Protein AF-A0A2G6PFA2-F1 (afdb_monomer_lite)

Foldseek 3Di:
DDDDDDDDDDDDDDDPDDVVVVPVVVVVVVVVVVVVPPPPPPLQQPPFAEWEFDAPPVVVVVVVPQFDFPVRGDCPVPPLVPDDFQGKYFYAYPVRHTQAIWTADSVDRRGIGGDDRDSSDHDDPPDD

Organism: NCBI:txid1400860

pLDDT: mean 72.5, std 20.0, range [35.44, 93.56]

Secondary structure (DSSP, 8-state):
----------------SSTTTTTSSHHHHHHHHSTT-----------PEEEEBPTTTHHHHHTT--EE-GGGB-TTTS-GGGPPTT-EEEEE-TTS-EEEEEEE-TTSSS-EEEEES-TTS-------

Structure (mmCIF, N/CA/C/O backbone):
data_AF-A0A2G6PFA2-F1
#
_entry.id   AF-A0A2G6PFA2-F1
#
loop_
_atom_site.group_PDB
_atom_site.id
_atom_site.type_symbol
_atom_site.label_atom_id
_atom_site.label_alt_id
_atom_site.label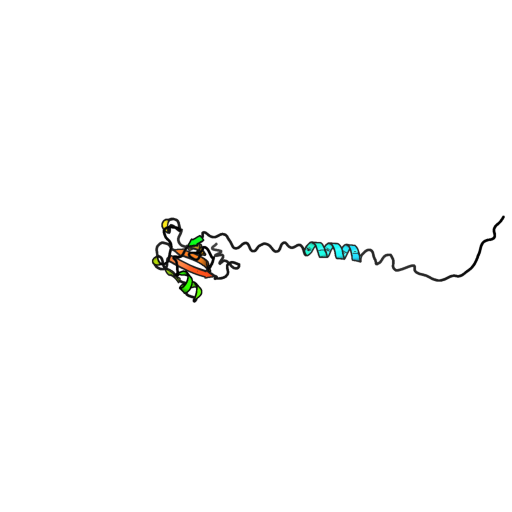_comp_id
_atom_site.label_asym_id
_atom_site.label_entity_id
_atom_site.label_seq_id
_atom_site.pdbx_PDB_ins_code
_atom_site.Cartn_x
_atom_site.Cartn_y
_atom_site.Cartn_z
_atom_site.occupancy
_atom_site.B_iso_or_equiv
_atom_site.auth_seq_id
_atom_site.auth_comp_id
_atom_site.auth_asym_id
_atom_site.auth_atom_id
_atom_site.pdbx_PDB_model_num
ATOM 1 N N . MET A 1 1 ? 3.799 85.162 -54.389 1.00 37.38 1 MET A N 1
ATOM 2 C CA . MET A 1 1 ? 4.295 84.956 -55.768 1.00 37.38 1 MET A CA 1
ATOM 3 C C . MET A 1 1 ? 5.803 85.045 -55.725 1.00 37.38 1 MET A C 1
ATOM 5 O O . MET A 1 1 ? 6.281 86.027 -55.194 1.00 37.38 1 MET A O 1
ATOM 9 N N . SER A 1 2 ? 6.626 84.127 -56.199 1.00 38.44 2 SER A N 1
ATOM 10 C CA . SER A 1 2 ? 6.487 82.749 -56.657 1.00 38.44 2 SER A CA 1
ATOM 11 C C . SER A 1 2 ? 7.923 82.213 -56.651 1.00 38.44 2 SER A C 1
ATOM 13 O O . SER A 1 2 ? 8.818 82.936 -57.064 1.00 38.44 2 SER A O 1
ATOM 15 N N . GLN A 1 3 ? 8.085 80.994 -56.135 1.00 43.97 3 GLN A N 1
ATOM 16 C CA . GLN A 1 3 ? 9.105 79.980 -56.442 1.00 43.97 3 GLN A CA 1
ATOM 17 C C . GLN A 1 3 ? 10.538 80.416 -56.810 1.00 43.97 3 GLN A C 1
ATOM 19 O O . GLN A 1 3 ? 10.740 81.000 -57.863 1.00 43.97 3 GLN A O 1
ATOM 24 N N . THR A 1 4 ? 11.519 79.868 -56.080 1.00 35.44 4 THR A N 1
ATOM 25 C CA . THR A 1 4 ? 12.570 79.026 -56.694 1.00 35.44 4 THR A CA 1
ATOM 26 C C . THR A 1 4 ? 13.261 78.151 -55.641 1.00 35.44 4 THR A C 1
ATOM 28 O O . THR A 1 4 ? 13.949 78.646 -54.762 1.00 35.44 4 THR A O 1
ATOM 31 N N . ILE A 1 5 ? 12.950 76.857 -55.729 1.00 45.78 5 ILE A N 1
ATOM 32 C CA . ILE A 1 5 ? 13.756 75.643 -55.503 1.00 45.78 5 ILE A CA 1
ATOM 33 C C . ILE A 1 5 ? 15.131 75.854 -54.822 1.00 45.78 5 ILE A C 1
ATOM 35 O O . ILE A 1 5 ? 16.084 76.273 -55.471 1.00 45.78 5 ILE A O 1
ATOM 39 N N . ASN A 1 6 ? 15.204 75.460 -53.544 1.00 43.28 6 ASN A N 1
ATOM 40 C CA . ASN A 1 6 ? 16.421 75.139 -52.781 1.00 43.28 6 ASN A CA 1
ATOM 41 C C . ASN A 1 6 ? 16.897 73.727 -53.185 1.00 43.28 6 ASN A C 1
ATOM 43 O O . ASN A 1 6 ? 16.080 72.809 -53.257 1.00 43.28 6 ASN A O 1
ATOM 47 N N . ASP A 1 7 ? 18.133 73.579 -53.663 1.00 42.12 7 ASP A N 1
ATOM 48 C CA . ASP A 1 7 ? 19.365 73.254 -52.909 1.00 42.12 7 ASP A CA 1
ATOM 49 C C . ASP A 1 7 ? 19.688 71.752 -53.036 1.00 42.12 7 ASP A C 1
ATOM 51 O O . ASP A 1 7 ? 18.839 70.903 -52.790 1.00 42.12 7 ASP A O 1
ATOM 55 N N . ASN A 1 8 ? 20.834 71.425 -53.648 1.00 46.31 8 ASN A N 1
ATOM 56 C CA . ASN A 1 8 ? 22.075 70.986 -52.977 1.00 46.31 8 ASN A CA 1
ATOM 57 C C . ASN A 1 8 ? 21.895 69.631 -52.270 1.00 46.31 8 ASN A C 1
ATOM 59 O O . ASN A 1 8 ? 20.961 69.438 -51.511 1.00 46.31 8 ASN A O 1
ATOM 63 N N . HIS A 1 9 ? 22.764 68.639 -52.332 1.00 47.16 9 HIS A N 1
ATOM 64 C CA . HIS A 1 9 ? 24.047 68.382 -52.960 1.00 47.16 9 HIS A CA 1
ATOM 65 C C . HIS A 1 9 ? 24.322 66.905 -52.576 1.00 47.16 9 HIS A C 1
ATOM 67 O O . HIS A 1 9 ? 23.824 66.430 -51.557 1.00 47.16 9 HIS A O 1
ATOM 73 N N . ASP A 1 10 ? 25.142 66.226 -53.371 1.00 43.91 10 ASP A N 1
ATOM 74 C CA . ASP A 1 10 ? 26.018 65.117 -52.964 1.00 43.91 10 ASP A CA 1
ATOM 75 C C . ASP A 1 10 ? 25.372 63.777 -52.546 1.00 43.91 10 ASP A C 1
ATOM 77 O O . ASP A 1 10 ? 24.715 63.613 -51.526 1.00 43.91 10 ASP A O 1
ATOM 81 N N . CYS A 1 11 ? 25.468 62.766 -53.414 1.00 42.91 11 CYS A N 1
ATOM 82 C CA . CYS A 1 11 ? 26.552 61.771 -53.419 1.00 42.91 11 CYS A CA 1
ATOM 83 C C . CYS A 1 11 ? 26.721 61.052 -52.076 1.00 42.91 11 CYS A C 1
ATOM 85 O O . CYS A 1 11 ? 27.141 61.655 -51.099 1.00 42.91 11 CYS A O 1
ATOM 87 N N . LEU A 1 12 ? 26.524 59.730 -52.076 1.00 43.94 12 LEU A N 1
ATOM 88 C CA . LEU A 1 12 ? 27.563 58.752 -51.729 1.00 43.94 12 LEU A CA 1
ATOM 89 C C . LEU A 1 12 ? 26.989 57.323 -51.750 1.00 43.94 12 LEU A C 1
ATOM 91 O O . LEU A 1 12 ? 26.094 56.964 -50.997 1.00 43.94 12 LEU A O 1
ATOM 95 N N . CYS A 1 13 ? 27.604 56.510 -52.607 1.00 38.09 13 CYS A N 1
ATOM 96 C CA . CYS A 1 13 ? 28.168 55.215 -52.240 1.00 38.09 13 CYS A CA 1
ATOM 97 C C . CYS A 1 13 ? 27.235 54.148 -51.623 1.00 38.09 13 CYS A C 1
ATOM 99 O O . CYS A 1 13 ? 26.999 54.091 -50.421 1.00 38.09 13 CYS A O 1
ATOM 101 N N . GLY A 1 14 ? 26.830 53.205 -52.480 1.00 46.62 14 GLY A N 1
ATOM 102 C CA . GLY A 1 14 ? 27.014 51.772 -52.239 1.00 46.62 14 GLY A CA 1
ATOM 103 C C . GLY A 1 14 ? 26.512 51.192 -50.920 1.00 46.62 14 GLY A C 1
ATOM 104 O O . GLY A 1 14 ? 27.289 51.028 -49.989 1.00 46.62 14 GLY A O 1
ATOM 105 N N . LYS A 1 15 ? 25.268 50.703 -50.915 1.00 43.69 15 LYS A N 1
ATOM 106 C CA . LYS A 1 15 ? 24.865 49.527 -50.120 1.00 43.69 15 LYS A CA 1
ATOM 107 C C . LYS A 1 15 ? 23.880 48.660 -50.907 1.00 43.69 15 LYS A C 1
ATOM 109 O O . LYS A 1 15 ? 22.754 48.419 -50.490 1.00 43.69 15 LYS A O 1
ATOM 114 N N . ALA A 1 16 ? 24.317 48.175 -52.066 1.00 45.81 16 ALA A N 1
ATOM 115 C CA . ALA A 1 16 ? 23.880 46.854 -52.502 1.00 45.81 16 ALA A CA 1
ATOM 116 C C . ALA A 1 16 ? 24.644 45.839 -51.637 1.00 45.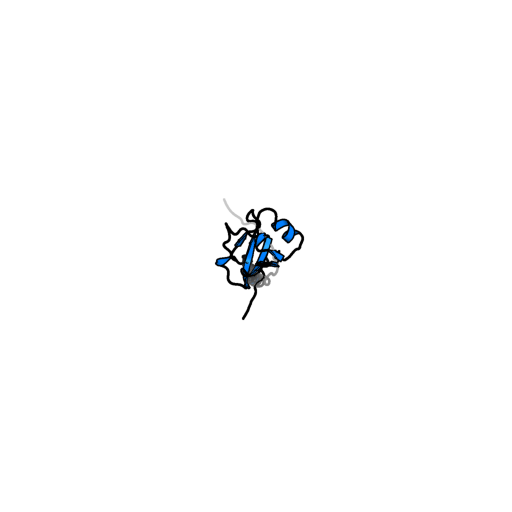81 16 ALA A C 1
ATOM 118 O O . ALA A 1 16 ? 25.841 46.020 -51.437 1.00 45.81 16 ALA A O 1
ATOM 119 N N . SER A 1 17 ? 23.971 44.792 -51.154 1.00 50.31 17 SER A N 1
ATOM 120 C CA . SER A 1 17 ? 24.497 43.757 -50.240 1.00 50.31 17 SER A CA 1
ATOM 121 C C . SER A 1 17 ? 24.322 44.052 -48.748 1.00 50.31 17 SER A C 1
ATOM 123 O O . SER A 1 17 ? 25.278 44.412 -48.082 1.00 50.31 17 SER A O 1
ATOM 125 N N . VAL A 1 18 ? 23.099 43.872 -48.231 1.00 49.97 18 VAL A N 1
ATOM 126 C CA . VAL A 1 18 ? 22.863 43.107 -46.976 1.00 49.97 18 VAL A CA 1
ATOM 127 C C . VAL A 1 18 ? 21.400 42.640 -46.858 1.00 49.97 18 VAL A C 1
ATOM 129 O O . VAL A 1 18 ? 21.097 41.729 -46.095 1.00 49.97 18 VAL A O 1
ATOM 132 N N . PHE A 1 19 ? 20.473 43.211 -47.637 1.00 39.50 19 PHE A N 1
ATOM 133 C CA . PHE A 1 19 ? 19.033 42.969 -47.450 1.00 39.50 19 PHE A CA 1
ATOM 134 C C . PHE A 1 19 ? 18.561 41.531 -47.746 1.00 39.50 19 PHE A C 1
ATOM 136 O O . PHE A 1 19 ? 17.476 41.149 -47.329 1.00 39.50 19 PHE A O 1
ATOM 143 N N . TRP A 1 20 ? 19.381 40.715 -48.420 1.00 38.81 20 TRP A N 1
ATOM 144 C CA . TRP A 1 20 ? 19.070 39.310 -48.719 1.00 38.81 20 TRP A CA 1
ATOM 145 C C . TRP A 1 20 ? 19.589 38.301 -47.682 1.00 38.81 20 TRP A C 1
ATOM 147 O O . TRP A 1 20 ? 19.236 37.129 -47.763 1.00 38.81 20 TRP A O 1
ATOM 157 N N . LEU A 1 21 ? 20.385 38.723 -46.689 1.00 45.66 21 LEU A N 1
ATOM 158 C CA . LEU A 1 21 ? 20.794 37.833 -45.590 1.00 45.66 21 LEU A CA 1
ATOM 159 C C . LEU A 1 21 ? 19.865 37.915 -44.369 1.00 45.66 21 LEU A C 1
ATOM 161 O O . LEU A 1 21 ? 19.867 37.007 -43.545 1.00 45.66 21 LEU A O 1
ATOM 165 N N . MET A 1 22 ? 19.043 38.963 -44.269 1.00 46.66 22 MET A N 1
ATOM 166 C CA . MET A 1 22 ? 18.191 39.242 -43.104 1.00 46.66 22 MET A CA 1
ATOM 167 C C . MET A 1 22 ? 16.726 38.827 -43.315 1.00 46.66 22 MET A C 1
ATOM 169 O O . MET A 1 22 ? 15.813 39.468 -42.822 1.00 46.66 22 MET A O 1
ATOM 173 N N . LEU A 1 23 ? 16.499 37.779 -44.108 1.00 47.50 23 LEU A N 1
ATOM 174 C CA . LEU A 1 23 ? 15.199 37.099 -44.231 1.00 47.50 23 LEU A CA 1
ATOM 175 C C . LEU A 1 23 ? 15.325 35.569 -44.111 1.00 47.50 23 LEU A C 1
ATOM 177 O O . LEU A 1 23 ? 14.317 34.873 -44.052 1.00 47.50 23 LEU A O 1
ATOM 181 N N . CYS A 1 24 ? 16.550 35.033 -44.022 1.00 46.62 24 CYS A N 1
ATOM 182 C CA . CYS A 1 24 ? 16.789 33.597 -43.830 1.00 46.62 24 CYS A CA 1
ATOM 183 C C . CYS A 1 24 ? 16.953 33.198 -42.354 1.00 46.62 24 CYS A C 1
ATOM 185 O O . CYS A 1 24 ? 16.822 32.024 -42.020 1.00 46.62 24 CYS A O 1
ATOM 187 N N . THR A 1 25 ? 17.226 34.149 -41.457 1.00 48.84 25 THR A N 1
ATOM 188 C CA . THR A 1 25 ? 17.394 33.867 -40.022 1.00 48.84 25 THR A CA 1
ATOM 189 C C . THR A 1 25 ? 16.082 33.924 -39.243 1.00 48.84 25 THR A C 1
ATOM 191 O O . THR A 1 25 ? 15.930 33.168 -38.290 1.00 48.84 25 THR A O 1
ATOM 194 N N . ASP A 1 26 ? 15.100 34.720 -39.675 1.00 50.41 26 ASP A N 1
ATOM 195 C CA . ASP A 1 26 ? 13.818 34.832 -38.959 1.00 50.41 26 ASP A CA 1
ATOM 196 C C . ASP A 1 26 ? 12.911 33.606 -39.156 1.00 50.41 26 ASP A C 1
ATOM 198 O O . ASP A 1 26 ? 12.170 33.231 -38.248 1.00 50.41 26 ASP A O 1
ATOM 202 N N . LEU A 1 27 ? 13.030 32.898 -40.289 1.00 50.78 27 LEU A N 1
ATOM 203 C CA . LEU A 1 27 ? 12.321 31.627 -40.500 1.00 50.78 27 LEU A CA 1
ATOM 204 C C . LEU A 1 27 ? 12.933 30.452 -39.717 1.00 50.78 27 LEU A C 1
ATOM 206 O O . LEU A 1 27 ? 12.241 29.475 -39.439 1.00 50.78 27 LEU A O 1
ATOM 210 N N . MET A 1 28 ? 14.213 30.540 -39.344 1.00 49.59 28 MET A N 1
ATOM 211 C CA . MET A 1 28 ? 14.886 29.514 -38.539 1.00 49.59 28 MET A CA 1
ATOM 212 C C . MET A 1 28 ? 14.657 29.711 -37.035 1.00 49.59 28 MET A C 1
ATOM 214 O O . MET A 1 28 ? 14.643 28.732 -36.292 1.00 49.59 28 MET A O 1
ATOM 218 N N . ILE A 1 29 ? 14.421 30.947 -36.583 1.00 55.94 29 ILE A N 1
ATOM 219 C CA . ILE A 1 29 ? 14.133 31.245 -35.172 1.00 55.94 29 ILE A CA 1
ATOM 220 C C . ILE A 1 29 ? 12.707 30.796 -34.805 1.00 55.94 29 ILE A C 1
ATOM 222 O O . ILE A 1 29 ? 12.526 30.092 -33.813 1.00 55.94 29 ILE A O 1
ATOM 226 N N . PHE A 1 30 ? 11.709 31.056 -35.659 1.00 46.69 30 PHE A N 1
ATOM 227 C CA . PHE A 1 30 ? 10.317 30.667 -35.375 1.00 46.69 30 PHE A CA 1
ATOM 228 C C . PHE A 1 30 ? 10.074 29.143 -35.389 1.00 46.69 30 PHE A C 1
ATOM 230 O O . PHE A 1 30 ? 9.145 28.649 -34.749 1.00 46.69 30 PHE A O 1
ATOM 237 N N . ALA A 1 31 ? 10.916 28.377 -36.094 1.00 53.69 31 ALA A N 1
ATOM 238 C CA . ALA A 1 31 ? 10.840 26.914 -36.128 1.00 53.69 31 ALA A CA 1
ATOM 239 C C . ALA A 1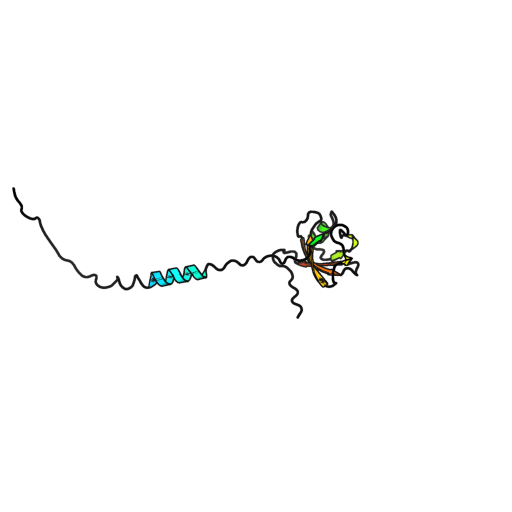 31 ? 11.483 26.248 -34.895 1.00 53.69 31 ALA A C 1
ATOM 241 O O . ALA A 1 31 ? 11.057 25.164 -34.490 1.00 53.69 31 ALA A O 1
ATOM 242 N N . LEU A 1 32 ? 12.472 26.895 -34.268 1.00 53.31 32 LEU A N 1
ATOM 243 C CA . LEU A 1 32 ? 13.118 26.395 -33.050 1.00 53.31 32 LEU A CA 1
ATOM 244 C C . LEU A 1 32 ? 12.290 26.681 -31.789 1.00 53.31 32 LEU A C 1
ATOM 246 O O . LEU A 1 32 ? 12.317 25.876 -30.863 1.00 53.31 32 LEU A O 1
ATOM 250 N N . GLU A 1 33 ? 11.479 27.741 -31.769 1.00 52.06 33 GLU A N 1
ATOM 251 C CA . GLU A 1 33 ? 10.588 28.051 -30.637 1.00 52.06 33 GLU A CA 1
ATOM 252 C C . GLU A 1 33 ? 9.351 27.137 -30.551 1.00 52.06 33 GLU A C 1
ATOM 254 O O . GLU A 1 33 ? 8.761 26.983 -29.483 1.00 52.06 33 GLU A O 1
ATOM 259 N N . SER A 1 34 ? 8.991 26.451 -31.642 1.00 53.50 34 SER A N 1
ATOM 260 C CA . SER A 1 34 ? 7.857 25.510 -31.673 1.00 53.50 34 SER A CA 1
ATOM 261 C C . SER A 1 34 ? 8.202 24.098 -31.171 1.00 53.50 34 SER A C 1
ATOM 263 O O . SER A 1 34 ? 7.319 23.359 -30.742 1.00 53.50 34 SER A O 1
ATOM 265 N N . LEU A 1 35 ? 9.486 23.722 -31.153 1.00 52.50 35 LEU A N 1
ATOM 266 C CA . LEU A 1 35 ? 9.953 22.438 -30.601 1.00 52.50 35 LEU A CA 1
ATOM 267 C C . LEU A 1 35 ? 10.193 22.480 -29.079 1.00 52.50 35 LEU A C 1
ATOM 269 O O . LEU A 1 35 ? 10.341 21.429 -28.457 1.00 52.50 35 LEU A O 1
ATOM 273 N N . TYR A 1 36 ? 10.167 23.669 -28.467 1.00 55.75 36 TYR A N 1
ATOM 274 C CA . TYR A 1 36 ? 10.223 23.864 -27.010 1.00 55.75 36 TYR A CA 1
ATOM 275 C C . TYR A 1 36 ? 8.849 23.951 -26.342 1.00 55.75 36 TYR A C 1
ATOM 277 O O . TYR A 1 36 ? 8.765 24.153 -25.133 1.00 55.75 36 TYR A O 1
ATOM 285 N N . LEU A 1 37 ? 7.769 23.711 -27.084 1.00 59.91 37 LEU A N 1
ATOM 286 C CA . LEU A 1 37 ? 6.481 23.368 -26.494 1.00 59.91 37 LEU A CA 1
ATOM 287 C C . LEU A 1 37 ? 6.338 21.844 -26.404 1.00 59.91 37 LEU A C 1
ATOM 289 O O . LEU A 1 37 ? 5.330 21.264 -26.799 1.00 59.91 37 LEU A O 1
ATOM 293 N N . MET A 1 38 ? 7.360 21.170 -25.865 1.00 56.97 38 MET A N 1
ATOM 294 C CA . MET A 1 38 ? 7.108 19.860 -25.282 1.00 56.97 38 MET A CA 1
ATOM 295 C C . MET A 1 38 ? 6.135 20.114 -24.131 1.00 56.97 38 MET A C 1
ATOM 297 O O . MET A 1 38 ? 6.496 20.853 -23.208 1.00 56.97 38 MET A O 1
ATOM 301 N N . PRO A 1 39 ? 4.914 19.551 -24.133 1.00 57.75 39 PRO A N 1
ATOM 302 C CA . PRO A 1 39 ? 4.186 19.491 -22.887 1.00 57.75 39 PRO A CA 1
ATOM 303 C C . PRO A 1 39 ? 5.134 18.738 -21.963 1.00 57.75 39 PRO A C 1
ATOM 305 O O . PRO A 1 39 ? 5.561 17.626 -22.285 1.00 57.75 39 PRO A O 1
ATOM 308 N N . THR A 1 40 ? 5.539 19.353 -20.853 1.00 57.91 40 THR A N 1
ATOM 309 C CA . THR A 1 40 ? 6.024 18.572 -19.725 1.00 57.91 40 THR A CA 1
ATOM 310 C C . THR A 1 40 ? 4.876 17.622 -19.448 1.00 57.91 40 THR A C 1
ATOM 312 O O . THR A 1 40 ? 3.864 18.038 -18.879 1.00 57.91 40 THR A O 1
ATOM 315 N N . LEU A 1 41 ? 4.958 16.404 -19.999 1.00 57.47 41 LEU A N 1
ATOM 316 C CA . LEU A 1 41 ? 3.957 15.379 -19.789 1.00 57.47 41 LEU A CA 1
ATOM 317 C C . LEU A 1 41 ? 3.770 15.384 -18.283 1.00 57.47 41 LEU A C 1
ATOM 319 O O . LEU A 1 41 ? 4.785 15.297 -17.576 1.00 57.47 41 LEU A O 1
ATOM 323 N N . PRO A 1 42 ? 2.545 15.586 -17.767 1.00 56.03 42 PRO A N 1
ATOM 324 C CA . PRO A 1 42 ? 2.361 15.414 -16.354 1.00 56.03 42 PRO A CA 1
ATOM 325 C C . PRO A 1 42 ? 2.829 13.987 -16.151 1.00 56.03 42 PRO A C 1
ATOM 327 O O . PRO A 1 42 ? 2.278 13.048 -16.731 1.00 56.03 42 PRO A O 1
ATOM 330 N N . PHE A 1 43 ? 3.912 13.822 -15.405 1.00 53.91 43 PHE A N 1
ATOM 331 C CA . PHE A 1 43 ? 4.193 12.549 -14.801 1.00 53.91 43 PHE A CA 1
ATOM 332 C C . PHE A 1 43 ? 3.053 12.386 -13.789 1.00 53.91 43 PHE A C 1
ATOM 334 O O . PHE A 1 43 ? 3.165 12.724 -12.612 1.00 53.91 43 PHE A O 1
ATOM 341 N N . ALA A 1 44 ? 1.869 12.065 -14.309 1.00 57.31 44 ALA A N 1
ATOM 342 C CA . ALA A 1 44 ? 0.671 11.845 -13.555 1.00 57.31 44 ALA A CA 1
ATOM 343 C C . ALA A 1 44 ? 1.013 10.594 -12.776 1.00 57.31 44 ALA A C 1
ATOM 345 O O . ALA A 1 44 ? 1.206 9.522 -13.357 1.00 57.31 44 ALA A O 1
ATOM 346 N N . ALA A 1 45 ? 1.224 10.776 -11.474 1.00 58.41 45 ALA A N 1
ATOM 347 C CA . ALA A 1 45 ? 1.436 9.666 -10.576 1.00 58.41 45 ALA A CA 1
ATOM 348 C C . ALA A 1 45 ? 0.324 8.646 -10.879 1.00 58.41 45 ALA A C 1
ATOM 350 O O . ALA A 1 45 ? -0.847 9.020 -10.846 1.00 58.41 45 ALA A O 1
ATOM 351 N N . PRO A 1 46 ? 0.658 7.406 -11.256 1.00 64.00 46 PRO A N 1
ATOM 352 C CA . PRO A 1 46 ? -0.314 6.409 -11.636 1.00 64.00 46 PRO A CA 1
ATOM 353 C C . PRO A 1 46 ? -1.299 6.264 -10.493 1.00 64.00 46 PRO A C 1
ATOM 355 O O . PRO A 1 46 ? -0.925 6.102 -9.325 1.00 64.00 46 PRO A O 1
ATOM 358 N N . GLU A 1 47 ? -2.571 6.364 -10.853 1.00 71.75 47 GLU A N 1
ATOM 359 C CA . GLU A 1 47 ? -3.682 6.290 -9.923 1.00 71.75 47 GLU A CA 1
ATOM 360 C C . GLU A 1 47 ? -3.883 4.830 -9.502 1.00 71.75 47 GLU A C 1
ATOM 362 O O . GLU A 1 47 ? -4.767 4.119 -9.979 1.00 71.75 47 GLU A O 1
ATOM 367 N N . PHE A 1 48 ? -3.003 4.325 -8.634 1.00 85.56 48 PHE A N 1
ATOM 368 C CA . PHE A 1 48 ? -3.197 3.008 -8.039 1.00 85.56 48 PHE A CA 1
ATOM 369 C C . PHE A 1 48 ? -4.285 3.047 -6.972 1.00 85.56 48 PHE A C 1
ATOM 371 O O . PHE A 1 48 ? -4.515 4.068 -6.319 1.00 85.56 48 PHE A O 1
ATOM 378 N N . VAL A 1 49 ? -4.890 1.880 -6.735 1.00 89.50 49 VAL A N 1
ATOM 379 C CA . VAL A 1 49 ? -5.909 1.706 -5.698 1.00 89.50 49 VAL A CA 1
ATOM 380 C C . VAL A 1 49 ? -5.334 2.152 -4.346 1.00 89.50 49 VAL A C 1
ATOM 382 O O . VAL A 1 49 ? -4.267 1.661 -3.950 1.00 89.50 49 VAL A O 1
ATOM 385 N N . PRO A 1 50 ? -5.993 3.094 -3.647 1.00 90.56 50 PRO A N 1
ATOM 386 C CA . PRO A 1 50 ? -5.504 3.604 -2.384 1.00 90.56 50 PRO A CA 1
ATOM 387 C C . PRO A 1 50 ? -5.719 2.579 -1.278 1.00 90.56 50 PRO A C 1
ATOM 389 O O . PRO A 1 50 ? -6.718 1.863 -1.226 1.00 90.56 50 PRO A O 1
ATOM 392 N N . LEU A 1 51 ? -4.762 2.546 -0.367 1.00 91.81 51 LEU A N 1
ATOM 393 C CA . LEU A 1 51 ? -4.702 1.610 0.728 1.00 91.81 51 LEU A CA 1
ATOM 394 C C . LEU A 1 51 ? -4.436 2.403 2.004 1.00 91.81 51 LEU A C 1
ATOM 396 O O . LEU A 1 51 ? -3.352 2.966 2.185 1.00 91.81 51 LEU A O 1
ATOM 400 N N . ARG A 1 52 ? -5.471 2.528 2.844 1.00 92.88 52 ARG A N 1
ATOM 401 C CA . ARG A 1 52 ? -5.423 3.374 4.040 1.00 92.88 52 ARG A CA 1
ATOM 402 C C . ARG A 1 52 ? -4.917 2.633 5.266 1.00 92.88 52 ARG A C 1
ATOM 404 O O . ARG A 1 52 ? -5.395 1.558 5.621 1.00 92.88 52 ARG A O 1
ATOM 411 N N . LEU A 1 53 ? -3.999 3.297 5.953 1.00 93.00 53 LEU A N 1
ATOM 412 C CA . LEU A 1 53 ? -3.511 2.900 7.265 1.00 93.00 53 LEU A CA 1
ATOM 413 C C . LEU A 1 53 ? -4.373 3.483 8.380 1.00 93.00 53 LEU A C 1
ATOM 415 O O . LEU A 1 53 ? -4.961 4.562 8.248 1.00 93.00 53 LEU A O 1
ATOM 419 N N . ARG A 1 54 ? -4.352 2.800 9.522 1.00 92.75 54 ARG A N 1
ATOM 420 C CA . ARG A 1 54 ? -4.896 3.297 10.784 1.00 92.75 54 ARG A CA 1
ATOM 421 C C . ARG A 1 54 ? -4.127 4.523 11.274 1.00 92.75 54 ARG A C 1
ATOM 423 O O . ARG A 1 54 ? -3.011 4.832 10.840 1.00 92.75 54 ARG A O 1
ATOM 430 N N . LYS A 1 55 ? -4.751 5.253 12.201 1.00 91.06 55 LYS A N 1
ATOM 431 C CA . LYS A 1 55 ? -4.150 6.433 12.832 1.00 91.06 55 LYS A CA 1
ATOM 432 C C . LYS A 1 55 ? -2.819 6.045 13.488 1.00 91.06 55 LYS A C 1
ATOM 434 O O . LYS A 1 55 ? -2.745 5.037 14.174 1.00 91.06 55 LYS A O 1
ATOM 439 N N . ASN A 1 56 ? -1.795 6.875 13.294 1.00 87.56 56 ASN A N 1
ATOM 440 C CA . ASN A 1 56 ? -0.430 6.741 13.831 1.00 87.56 56 ASN A CA 1
ATOM 441 C C . ASN A 1 56 ? 0.477 5.654 13.217 1.00 87.56 56 ASN A C 1
ATOM 443 O O . ASN A 1 56 ? 1.694 5.789 13.340 1.00 87.56 56 ASN A O 1
ATOM 447 N N . GLU A 1 57 ? -0.037 4.675 12.469 1.00 88.62 57 GLU A N 1
ATOM 448 C CA . GLU A 1 57 ? 0.808 3.599 11.903 1.00 88.62 57 GLU A CA 1
ATOM 449 C C . GLU A 1 57 ? 1.713 4.066 10.756 1.00 88.62 57 GLU A C 1
ATOM 451 O O . GLU A 1 57 ? 2.835 3.599 10.565 1.00 88.62 57 GLU A O 1
ATOM 456 N N . ALA A 1 58 ? 1.291 5.122 10.060 1.00 85.06 58 ALA A N 1
ATOM 457 C CA . ALA A 1 58 ? 2.096 5.798 9.046 1.00 85.06 58 ALA A CA 1
ATOM 458 C C . ALA A 1 58 ? 3.447 6.333 9.572 1.00 85.06 58 ALA A C 1
ATOM 460 O O . ALA A 1 58 ? 4.329 6.649 8.771 1.00 85.06 58 ALA A O 1
ATOM 461 N N . ARG A 1 59 ? 3.618 6.483 10.896 1.00 87.12 59 ARG A N 1
ATOM 462 C CA . ARG A 1 59 ? 4.869 6.963 11.504 1.00 87.12 59 ARG A CA 1
ATOM 463 C C . ARG A 1 59 ? 6.009 5.968 11.301 1.00 87.12 59 ARG A C 1
ATOM 465 O O . ARG A 1 59 ? 7.115 6.398 10.993 1.00 87.12 59 ARG A O 1
ATOM 472 N N . GLN A 1 60 ? 5.731 4.671 11.426 1.00 87.75 60 GLN A N 1
ATOM 473 C CA . GLN A 1 60 ? 6.737 3.621 11.260 1.00 87.75 60 GLN A CA 1
ATOM 474 C C . GLN A 1 60 ? 7.228 3.562 9.809 1.00 87.75 60 GLN A C 1
ATOM 476 O O . GLN A 1 60 ? 8.431 3.532 9.558 1.00 87.75 60 GLN A O 1
ATOM 481 N N . LEU A 1 61 ? 6.311 3.679 8.843 1.00 87.38 61 LEU A N 1
ATOM 482 C CA . LEU A 1 61 ? 6.678 3.744 7.426 1.00 87.38 61 LEU A CA 1
ATOM 483 C C . LEU A 1 61 ? 7.554 4.953 7.108 1.00 87.38 61 LEU A C 1
ATOM 485 O O . LEU A 1 61 ? 8.530 4.845 6.374 1.00 87.38 61 LEU A O 1
ATOM 489 N N . ARG A 1 62 ? 7.239 6.111 7.695 1.00 84.19 62 ARG A N 1
ATOM 490 C CA . ARG A 1 62 ? 8.050 7.327 7.540 1.00 84.19 62 ARG A CA 1
ATOM 491 C C . ARG A 1 62 ? 9.424 7.225 8.199 1.00 84.19 62 ARG A C 1
ATOM 493 O O . ARG A 1 62 ? 10.332 7.916 7.759 1.00 84.19 62 ARG A O 1
ATOM 500 N N . ALA A 1 63 ? 9.579 6.377 9.213 1.00 87.25 63 ALA A N 1
ATOM 501 C CA . ALA A 1 63 ? 10.871 6.082 9.829 1.00 87.25 63 ALA A CA 1
ATOM 502 C C . ALA A 1 63 ? 11.755 5.157 8.964 1.00 87.25 63 ALA A C 1
ATOM 504 O O . ALA A 1 63 ? 12.888 4.879 9.341 1.00 87.25 63 ALA A O 1
ATOM 505 N N . GLY A 1 64 ? 11.258 4.692 7.810 1.00 86.81 64 GLY A N 1
ATOM 506 C CA . GLY A 1 64 ? 12.000 3.845 6.873 1.00 86.81 64 GLY A CA 1
ATOM 507 C C . GLY A 1 64 ? 11.653 2.359 6.962 1.00 86.81 64 GLY A C 1
ATOM 508 O O . GLY A 1 64 ? 12.258 1.543 6.267 1.00 86.81 64 GLY A O 1
ATOM 509 N N . HIS A 1 65 ? 10.666 1.971 7.774 1.00 88.38 65 HIS A N 1
ATOM 510 C CA . HIS A 1 65 ? 10.153 0.606 7.734 1.00 88.38 65 HIS A CA 1
ATOM 511 C C . HIS A 1 65 ? 9.339 0.408 6.450 1.00 88.38 65 HIS A C 1
ATOM 513 O O . HIS A 1 65 ? 8.296 1.012 6.258 1.00 88.38 65 HIS A O 1
ATOM 519 N N . LEU A 1 66 ? 9.792 -0.462 5.550 1.00 89.94 66 LEU A N 1
ATOM 520 C CA . LEU A 1 66 ? 9.114 -0.705 4.264 1.00 89.94 66 LEU A CA 1
ATOM 521 C C . LEU A 1 66 ? 7.970 -1.732 4.353 1.00 89.94 66 LEU A C 1
ATOM 523 O O . LEU A 1 66 ? 7.397 -2.141 3.342 1.00 89.94 66 LEU A O 1
ATOM 527 N N . ARG A 1 67 ? 7.685 -2.218 5.560 1.00 91.00 67 ARG A N 1
ATOM 528 C CA . ARG A 1 67 ? 6.777 -3.329 5.839 1.00 91.00 67 ARG A CA 1
ATOM 529 C C . ARG A 1 67 ? 5.487 -2.795 6.450 1.00 91.00 67 ARG A C 1
ATOM 531 O O . ARG A 1 67 ? 5.562 -2.071 7.431 1.00 91.00 67 ARG A O 1
ATOM 538 N N . VAL A 1 68 ? 4.346 -3.178 5.880 1.00 91.38 68 VAL A N 1
ATOM 539 C CA . VAL A 1 68 ? 3.011 -2.880 6.417 1.00 91.38 68 VAL A CA 1
ATOM 540 C C . VAL A 1 68 ? 2.369 -4.176 6.871 1.00 91.38 68 VAL A C 1
ATOM 542 O O . VAL A 1 68 ? 2.289 -5.135 6.092 1.00 91.38 68 VAL A O 1
ATOM 545 N N . TYR A 1 69 ? 1.888 -4.196 8.109 1.00 93.06 69 TYR A N 1
ATOM 546 C CA . TYR A 1 69 ? 1.171 -5.344 8.646 1.00 93.06 69 TYR A CA 1
ATOM 547 C C . TYR A 1 69 ? -0.344 -5.219 8.456 1.00 93.06 69 TYR A C 1
ATOM 549 O O . TYR A 1 69 ? -0.910 -4.132 8.507 1.00 93.06 69 TYR A O 1
ATOM 557 N N . SER A 1 70 ? -1.036 -6.350 8.314 1.00 90.50 70 SER A N 1
ATOM 558 C CA . SER A 1 70 ? -2.498 -6.406 8.154 1.00 90.50 70 SER A CA 1
ATOM 559 C C . SER A 1 70 ? -3.256 -5.733 9.298 1.00 90.50 70 SER A C 1
ATOM 561 O O . SER A 1 70 ? -4.361 -5.237 9.104 1.00 90.50 70 SER A O 1
ATOM 563 N N . ASN A 1 71 ? -2.664 -5.703 10.492 1.00 91.88 71 ASN A N 1
ATOM 564 C CA . ASN A 1 71 ? -3.274 -5.134 11.695 1.00 91.88 71 ASN A CA 1
ATOM 565 C C . ASN A 1 71 ? -3.211 -3.598 11.718 1.00 91.88 71 ASN A C 1
ATOM 567 O O . ASN A 1 71 ? -3.997 -2.956 12.416 1.00 91.88 71 ASN A O 1
ATOM 571 N N . GLU A 1 72 ? -2.292 -3.019 10.946 1.00 90.56 72 GLU A N 1
ATOM 572 C CA . GLU A 1 72 ? -2.076 -1.573 10.815 1.00 90.56 72 GLU A CA 1
ATOM 573 C C . GLU A 1 72 ? -3.029 -0.945 9.787 1.00 90.56 72 GLU A C 1
ATOM 575 O O . GLU A 1 72 ? -3.082 0.274 9.616 1.00 90.56 72 GLU A O 1
ATOM 580 N N . MET A 1 73 ? -3.800 -1.783 9.098 1.00 89.94 73 MET A N 1
ATOM 581 C CA . MET A 1 73 ? -4.648 -1.413 7.977 1.00 89.94 73 MET A CA 1
ATOM 582 C C . MET A 1 73 ? -6.048 -1.051 8.433 1.00 89.94 73 MET A C 1
ATOM 584 O O . MET A 1 73 ? -6.625 -1.668 9.337 1.00 89.94 73 MET A O 1
ATOM 588 N N . ASP A 1 74 ? -6.620 -0.046 7.783 1.00 91.38 74 ASP A N 1
ATOM 589 C CA . ASP A 1 74 ? -8.014 0.293 7.999 1.00 91.38 74 ASP A CA 1
ATOM 590 C C . ASP A 1 74 ? -8.909 -0.573 7.106 1.00 91.38 74 ASP A C 1
ATOM 592 O O . ASP A 1 74 ? -9.197 -0.244 5.953 1.00 91.38 74 ASP A O 1
ATOM 596 N N . THR A 1 75 ? -9.353 -1.699 7.664 1.00 88.19 75 THR A N 1
ATOM 597 C CA . THR A 1 75 ? -10.260 -2.643 7.003 1.00 88.19 75 THR A CA 1
ATOM 598 C C . THR A 1 75 ? -11.668 -2.091 6.790 1.00 88.19 75 THR A C 1
ATOM 600 O O . THR A 1 75 ? -12.418 -2.685 6.018 1.00 88.19 75 THR A O 1
ATOM 603 N N . THR A 1 76 ? -12.034 -0.979 7.441 1.00 87.69 76 THR A N 1
ATOM 604 C CA . THR A 1 76 ? -13.344 -0.336 7.253 1.00 87.69 76 THR A CA 1
ATOM 605 C C . THR A 1 76 ? -13.372 0.491 5.974 1.00 87.69 76 THR A C 1
ATOM 607 O O . THR A 1 76 ? -14.327 0.408 5.209 1.00 87.69 76 THR A O 1
ATOM 610 N N . VAL A 1 77 ? -12.294 1.236 5.705 1.00 87.69 77 VAL A N 1
ATOM 611 C CA . VAL A 1 77 ? -12.174 2.062 4.497 1.00 87.69 77 VAL A CA 1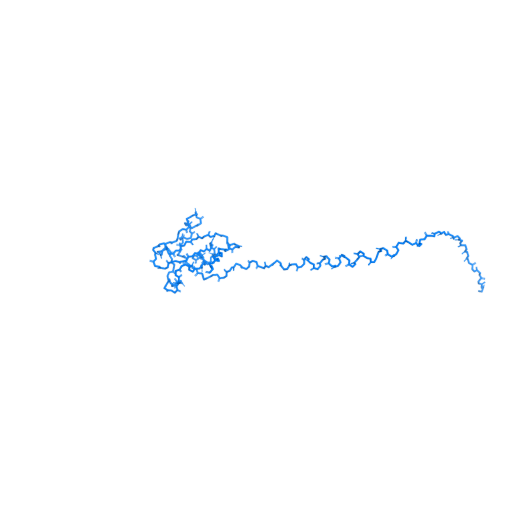
ATOM 612 C C . VAL A 1 77 ? -11.693 1.241 3.307 1.00 87.69 77 VAL A C 1
ATOM 614 O O . VAL A 1 77 ? -12.149 1.444 2.186 1.00 87.69 77 VAL A O 1
ATOM 617 N N . THR A 1 78 ? -10.755 0.323 3.539 1.00 86.88 78 THR A N 1
ATOM 618 C CA . THR A 1 78 ? -10.119 -0.455 2.474 1.00 86.88 78 THR A CA 1
ATOM 619 C C . THR A 1 78 ? -10.333 -1.952 2.732 1.00 86.88 78 THR A C 1
ATOM 621 O O . THR A 1 78 ? -9.539 -2.576 3.443 1.00 86.88 78 THR A O 1
ATOM 624 N N . PRO A 1 79 ? -11.393 -2.573 2.180 1.00 86.38 79 PRO A N 1
ATOM 625 C CA . PRO A 1 79 ? -11.651 -3.991 2.401 1.00 86.38 79 PRO A CA 1
ATOM 626 C C . PRO A 1 79 ? -10.586 -4.850 1.705 1.00 86.38 79 PRO A C 1
ATOM 628 O O . PRO A 1 79 ? -10.524 -4.932 0.480 1.00 86.38 79 PRO A O 1
ATOM 631 N N . MET A 1 80 ? -9.759 -5.546 2.492 1.00 83.62 80 MET A N 1
ATOM 632 C CA . MET A 1 80 ? -8.629 -6.335 1.972 1.00 83.62 80 MET A CA 1
ATOM 633 C C . MET A 1 80 ? -9.042 -7.518 1.077 1.00 83.62 80 MET A C 1
ATOM 635 O O . MET A 1 80 ? -8.235 -7.982 0.277 1.00 83.62 80 MET A O 1
ATOM 639 N N . ARG A 1 81 ? -10.292 -7.995 1.171 1.00 82.25 81 ARG A N 1
ATOM 640 C CA . ARG A 1 81 ? -10.794 -9.136 0.379 1.00 82.25 81 ARG A CA 1
ATOM 641 C C . ARG A 1 81 ? -10.836 -8.875 -1.128 1.00 82.25 81 ARG A C 1
ATOM 643 O O . ARG A 1 81 ? -10.806 -9.831 -1.891 1.00 82.25 81 ARG A O 1
ATOM 650 N N . ASN A 1 82 ? -10.881 -7.613 -1.548 1.00 84.44 82 ASN A N 1
ATOM 651 C CA . ASN A 1 82 ? -11.034 -7.254 -2.959 1.00 84.44 82 ASN A CA 1
ATOM 652 C C . ASN A 1 82 ? -9.692 -7.109 -3.691 1.00 84.44 82 ASN A C 1
ATOM 654 O O . ASN A 1 82 ? -9.669 -6.788 -4.877 1.00 84.44 82 ASN A O 1
ATOM 658 N N . PHE A 1 83 ? -8.568 -7.309 -3.000 1.00 88.75 83 PHE A N 1
ATOM 659 C CA . PHE A 1 83 ? -7.251 -7.147 -3.598 1.00 88.75 83 PHE A CA 1
ATOM 660 C C . PHE A 1 83 ? -6.723 -8.458 -4.158 1.00 88.75 83 PHE A C 1
ATOM 662 O O . PHE A 1 83 ? -6.766 -9.501 -3.514 1.00 88.75 83 PHE A O 1
ATOM 669 N N . THR A 1 84 ? -6.137 -8.380 -5.346 1.00 89.75 84 THR A N 1
ATOM 670 C CA . THR A 1 84 ? -5.335 -9.471 -5.893 1.00 89.75 84 THR A CA 1
ATOM 671 C C . THR A 1 84 ? -3.928 -9.421 -5.284 1.00 89.75 84 THR A C 1
ATOM 673 O O . THR A 1 84 ? -3.332 -8.338 -5.224 1.00 89.75 84 THR A O 1
ATOM 676 N N . PRO A 1 85 ? -3.353 -10.556 -4.854 1.00 90.69 85 PRO A N 1
ATOM 677 C CA . PRO A 1 85 ? -1.959 -10.610 -4.427 1.00 90.69 85 PRO A CA 1
ATOM 678 C C . PRO A 1 85 ? -1.012 -10.094 -5.519 1.00 90.69 85 PRO A C 1
ATOM 680 O O . PRO A 1 85 ? -1.148 -10.430 -6.691 1.00 90.69 85 PRO A O 1
ATOM 683 N N . GLY A 1 86 ? -0.047 -9.259 -5.140 1.00 89.25 86 GLY A N 1
ATOM 684 C CA . GLY A 1 86 ? 0.912 -8.627 -6.046 1.00 89.25 86 GLY A CA 1
ATOM 685 C C . GLY A 1 86 ? 0.399 -7.381 -6.776 1.00 89.25 86 GLY A C 1
ATOM 686 O O . GLY A 1 86 ? 1.179 -6.760 -7.498 1.00 89.25 86 GLY A O 1
ATOM 687 N N . ARG A 1 87 ? -0.867 -6.978 -6.587 1.00 89.19 87 ARG A N 1
ATOM 688 C CA . ARG A 1 87 ? -1.430 -5.767 -7.207 1.00 89.19 87 ARG A CA 1
ATOM 689 C C . ARG A 1 87 ? -0.684 -4.511 -6.719 1.00 89.19 87 ARG A C 1
ATOM 691 O O . ARG A 1 87 ? -0.456 -4.394 -5.510 1.00 89.19 87 ARG A O 1
ATOM 698 N N . PRO A 1 88 ? -0.328 -3.565 -7.611 1.00 89.75 88 PRO A N 1
ATOM 699 C CA . PRO A 1 88 ? 0.230 -2.281 -7.208 1.00 89.75 88 PRO A CA 1
ATOM 700 C C . PRO A 1 88 ? -0.841 -1.410 -6.541 1.00 89.75 88 PRO A C 1
ATOM 702 O O . PRO A 1 88 ? -1.987 -1.346 -6.994 1.00 89.75 88 PRO A O 1
ATOM 705 N N . VAL A 1 89 ? -0.459 -0.757 -5.449 1.00 90.88 89 VAL A N 1
ATOM 706 C CA . VAL A 1 89 ? -1.334 0.042 -4.585 1.00 90.88 89 VAL A CA 1
ATOM 707 C C . VAL A 1 89 ? -0.609 1.295 -4.106 1.00 90.88 89 VAL A C 1
ATOM 709 O O . VAL A 1 89 ? 0.617 1.312 -3.952 1.00 90.88 89 VAL A O 1
ATOM 712 N N . THR A 1 90 ? -1.381 2.337 -3.819 1.00 91.75 90 THR A N 1
ATOM 713 C CA . THR A 1 90 ? -0.872 3.565 -3.204 1.00 91.75 90 THR A CA 1
ATOM 714 C C . THR A 1 90 ? -1.139 3.522 -1.709 1.00 91.75 90 THR A C 1
ATOM 716 O O . THR A 1 90 ? -2.283 3.404 -1.284 1.00 91.75 90 THR A O 1
ATOM 719 N N . ILE A 1 91 ? -0.100 3.663 -0.891 1.00 91.62 91 ILE A N 1
ATOM 720 C CA . ILE A 1 91 ? -0.220 3.621 0.567 1.00 91.62 91 ILE A CA 1
ATOM 721 C C . ILE A 1 91 ? -0.483 5.034 1.083 1.00 91.62 91 ILE A C 1
ATOM 723 O O . ILE A 1 91 ? 0.301 5.961 0.851 1.00 91.62 91 ILE A O 1
ATOM 727 N N . GLN A 1 92 ? -1.594 5.199 1.79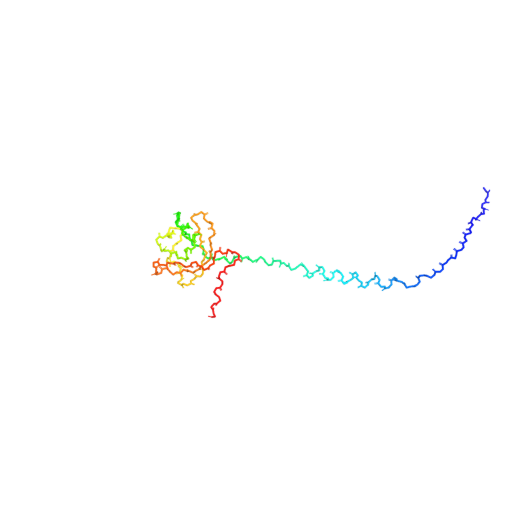3 1.00 92.69 92 GLN A N 1
ATOM 728 C CA . GLN A 1 92 ? -2.048 6.472 2.338 1.00 92.69 92 GLN A CA 1
ATOM 729 C C . GLN A 1 92 ? -2.091 6.438 3.864 1.00 92.69 92 GLN A C 1
ATOM 731 O O . GLN A 1 92 ? -2.423 5.430 4.488 1.00 92.69 92 GLN A O 1
ATOM 736 N N . SER A 1 93 ? -1.788 7.578 4.481 1.00 92.06 93 SER A N 1
ATOM 737 C CA . SER A 1 93 ? -2.020 7.768 5.909 1.00 92.06 93 SER A CA 1
ATOM 738 C C . SER A 1 93 ? -3.519 7.801 6.221 1.00 92.06 93 SER A C 1
ATOM 740 O O . SER A 1 93 ? -4.352 8.016 5.337 1.00 92.06 93 SER A O 1
ATOM 742 N N . SER A 1 94 ? -3.862 7.706 7.505 1.00 91.12 94 SER A N 1
ATOM 743 C CA . SER A 1 94 ? -5.233 7.905 7.992 1.00 91.12 94 SER A CA 1
ATOM 744 C C . SER A 1 94 ? -5.846 9.254 7.586 1.00 91.12 94 SER A C 1
ATOM 746 O O . SER A 1 94 ? -7.061 9.381 7.517 1.00 91.12 94 SER A O 1
ATOM 748 N N . HIS A 1 95 ? -5.016 10.263 7.295 1.00 89.00 95 HIS A N 1
ATOM 749 C CA . HIS A 1 95 ? -5.443 11.594 6.847 1.00 89.00 95 HIS A CA 1
ATOM 750 C C . HIS A 1 95 ? -5.573 11.707 5.318 1.00 89.00 95 HIS A C 1
ATOM 752 O O . HIS A 1 95 ? -5.783 12.800 4.805 1.00 89.00 95 HIS A O 1
ATOM 758 N N . GLY A 1 96 ? -5.391 10.611 4.573 1.00 88.12 96 GLY A N 1
ATOM 759 C CA . GLY A 1 96 ? -5.442 10.599 3.107 1.00 88.12 96 GLY A CA 1
ATOM 760 C C . GLY A 1 96 ? -4.167 11.088 2.414 1.00 88.12 96 GLY A C 1
ATOM 761 O O . GLY A 1 96 ? -4.121 11.128 1.190 1.00 88.12 96 GLY A O 1
ATOM 762 N N . LYS A 1 97 ? -3.104 11.422 3.160 1.00 89.06 97 LYS A N 1
ATOM 763 C CA . LYS A 1 97 ? -1.815 11.806 2.565 1.00 89.06 97 LYS A CA 1
ATOM 764 C C . LYS A 1 97 ? -1.114 10.573 1.999 1.00 89.06 97 LYS A C 1
ATOM 766 O O . LYS A 1 97 ? -0.862 9.625 2.743 1.00 89.06 97 LYS A O 1
ATOM 771 N N . THR A 1 98 ? -0.733 10.619 0.728 1.00 89.50 98 THR A N 1
ATOM 772 C CA . THR A 1 98 ? 0.103 9.603 0.083 1.00 89.50 98 THR A CA 1
ATOM 773 C C . THR A 1 98 ? 1.482 9.534 0.739 1.00 89.50 98 THR A C 1
ATOM 775 O O . THR A 1 98 ? 2.162 10.541 0.928 1.00 89.50 98 THR A O 1
ATOM 778 N N . ILE A 1 99 ? 1.864 8.328 1.160 1.00 89.69 99 ILE A N 1
ATOM 779 C CA . ILE A 1 99 ? 3.177 8.024 1.747 1.00 89.69 99 ILE A CA 1
ATOM 780 C C . ILE A 1 99 ? 4.103 7.456 0.673 1.00 89.69 99 ILE A C 1
ATOM 782 O O . ILE A 1 99 ? 5.308 7.685 0.724 1.00 89.69 99 ILE A O 1
ATOM 786 N N . GLY A 1 100 ? 3.535 6.715 -0.279 1.00 90.12 100 GLY A N 1
ATOM 787 C CA . GLY A 1 100 ? 4.264 6.132 -1.390 1.00 90.12 100 GLY A CA 1
ATOM 788 C C . GLY A 1 100 ? 3.481 5.015 -2.076 1.00 90.12 100 GLY A C 1
ATOM 789 O O . GLY A 1 100 ? 2.275 4.869 -1.874 1.00 90.12 100 GLY A O 1
ATOM 790 N N . THR A 1 101 ? 4.174 4.226 -2.890 1.00 90.88 101 THR A N 1
ATOM 791 C CA . THR A 1 101 ? 3.606 3.146 -3.704 1.00 90.88 101 THR A CA 1
ATOM 792 C C . THR A 1 101 ? 4.253 1.810 -3.373 1.00 90.88 101 THR A C 1
ATOM 794 O O . THR A 1 101 ? 5.405 1.730 -2.934 1.00 90.88 101 THR A O 1
ATOM 797 N N . GLY A 1 102 ? 3.489 0.740 -3.553 1.00 91.38 102 GLY A N 1
ATOM 798 C CA . GLY A 1 102 ? 3.915 -0.602 -3.203 1.00 91.38 102 GLY A CA 1
ATOM 799 C C . GLY A 1 102 ? 3.017 -1.667 -3.804 1.00 91.38 102 GLY A C 1
ATOM 800 O O . GLY A 1 102 ? 2.215 -1.388 -4.691 1.00 91.38 102 GLY A O 1
ATOM 801 N N . HIS A 1 103 ? 3.143 -2.890 -3.303 1.00 91.75 103 HIS A N 1
ATOM 802 C CA . HIS A 1 103 ? 2.269 -3.997 -3.676 1.00 91.75 103 HIS A CA 1
ATOM 803 C C . HIS A 1 103 ? 1.589 -4.590 -2.444 1.00 91.75 103 HIS A C 1
ATOM 805 O O . HIS A 1 103 ? 2.141 -4.570 -1.339 1.00 91.75 103 HIS A O 1
ATOM 811 N N . VAL A 1 104 ? 0.407 -5.165 -2.646 1.00 92.81 104 VAL A N 1
ATOM 812 C CA . VAL A 1 104 ? -0.398 -5.788 -1.588 1.00 92.81 104 VAL A CA 1
ATOM 813 C C . VAL A 1 104 ? -0.404 -7.313 -1.713 1.00 92.81 104 VAL A C 1
ATOM 815 O O . VAL A 1 104 ? -0.328 -7.860 -2.807 1.00 92.81 104 VAL A O 1
ATOM 818 N N . ASN A 1 105 ? -0.497 -8.009 -0.591 1.00 93.56 105 ASN A N 1
ATOM 819 C CA . ASN A 1 105 ? -0.770 -9.431 -0.464 1.00 93.56 105 ASN A CA 1
ATOM 820 C C . ASN A 1 105 ? -1.759 -9.640 0.702 1.00 93.56 105 ASN A C 1
ATOM 822 O O . ASN A 1 105 ? -1.340 -9.677 1.858 1.00 93.56 105 ASN A O 1
ATOM 826 N N . PRO A 1 106 ? -3.068 -9.776 0.437 1.00 91.62 106 PRO A N 1
ATOM 827 C CA . PRO A 1 106 ? -4.079 -9.856 1.494 1.00 91.62 106 PRO A CA 1
ATOM 828 C C . PRO A 1 106 ? -4.032 -11.154 2.315 1.00 91.62 106 PRO A C 1
ATOM 830 O O . PRO A 1 106 ? -4.679 -11.231 3.355 1.00 91.62 106 PRO A O 1
ATOM 833 N N . HIS A 1 107 ? -3.288 -12.174 1.875 1.00 89.69 107 HIS A N 1
ATOM 834 C CA . HIS A 1 107 ? -3.241 -13.482 2.539 1.00 89.69 107 HIS A CA 1
ATOM 835 C C . HIS A 1 107 ? -2.151 -13.594 3.613 1.00 89.69 107 HIS A C 1
ATOM 837 O O . HIS A 1 107 ? -2.032 -14.635 4.254 1.00 89.69 107 HIS A O 1
ATOM 843 N N . THR A 1 108 ? -1.337 -12.554 3.811 1.00 91.00 108 THR A N 1
ATOM 844 C CA . THR A 1 108 ? -0.189 -12.587 4.728 1.00 91.00 108 THR A CA 1
ATOM 845 C C . THR A 1 108 ? -0.258 -11.487 5.779 1.00 91.00 108 THR A C 1
ATOM 847 O O . THR A 1 108 ? -0.736 -10.391 5.496 1.00 91.00 108 THR A O 1
ATOM 850 N N . LEU A 1 109 ? 0.313 -11.746 6.967 1.00 90.88 109 LEU A N 1
ATOM 851 C CA . LEU A 1 109 ? 0.454 -10.737 8.027 1.00 90.88 109 LEU A CA 1
ATOM 852 C C . LEU A 1 109 ? 1.207 -9.504 7.514 1.00 90.88 109 LEU A C 1
ATOM 854 O O . LEU A 1 109 ? 0.814 -8.386 7.812 1.00 90.88 109 LEU A O 1
ATOM 858 N N . LEU A 1 110 ? 2.257 -9.699 6.708 1.00 90.94 110 LEU A N 1
ATOM 859 C CA . LEU A 1 110 ? 2.906 -8.625 5.958 1.00 90.94 110 LEU A CA 1
ATOM 860 C C . LEU A 1 110 ? 2.072 -8.300 4.713 1.00 90.94 110 LEU A C 1
ATOM 862 O O . LEU A 1 110 ? 2.383 -8.745 3.607 1.00 90.94 110 LEU A O 1
ATOM 866 N N . CYS A 1 111 ? 0.964 -7.594 4.906 1.00 91.88 111 CYS A N 1
ATOM 867 C CA . CYS A 1 111 ? -0.042 -7.439 3.866 1.00 91.88 111 CYS A CA 1
ATOM 868 C C . CYS A 1 111 ? 0.379 -6.488 2.752 1.00 91.88 111 CYS A C 1
ATOM 870 O O . CYS A 1 111 ? -0.167 -6.559 1.660 1.00 91.88 111 CYS A O 1
ATOM 872 N N . ALA A 1 112 ? 1.309 -5.569 2.993 1.00 92.50 112 ALA A N 1
ATOM 873 C CA . ALA A 1 112 ? 1.821 -4.710 1.941 1.00 92.50 112 ALA A CA 1
ATOM 874 C C . ALA A 1 112 ? 3.304 -4.422 2.144 1.00 92.50 112 ALA A C 1
ATOM 876 O O . ALA A 1 112 ? 3.831 -4.400 3.261 1.00 92.50 112 ALA A O 1
ATOM 877 N N . ARG A 1 113 ? 3.985 -4.203 1.024 1.00 92.06 113 ARG A N 1
ATOM 878 C CA . ARG A 1 113 ? 5.372 -3.758 1.006 1.00 92.06 113 ARG A CA 1
ATOM 879 C C . ARG A 1 113 ? 5.444 -2.447 0.255 1.00 92.06 113 ARG A C 1
ATOM 881 O O . ARG A 1 113 ? 5.036 -2.373 -0.904 1.00 92.06 113 ARG A O 1
ATOM 888 N N . LEU A 1 114 ? 5.975 -1.434 0.923 1.00 90.94 114 LEU A N 1
ATOM 889 C CA . LEU A 1 114 ? 6.288 -0.157 0.312 1.00 90.94 114 LEU A CA 1
ATOM 890 C C . LEU A 1 114 ? 7.556 -0.312 -0.535 1.00 90.94 114 LEU A C 1
ATOM 892 O O . LEU A 1 114 ? 8.543 -0.890 -0.080 1.00 90.94 114 LEU A O 1
ATOM 896 N N . VAL A 1 115 ? 7.513 0.177 -1.771 1.00 89.12 115 VAL A N 1
ATOM 897 C CA . VAL A 1 115 ? 8.626 0.075 -2.727 1.00 89.12 115 VAL A CA 1
ATOM 898 C C . VAL A 1 115 ? 9.228 1.447 -3.009 1.00 89.12 115 VAL A C 1
ATOM 900 O O . VAL A 1 115 ? 10.445 1.579 -3.052 1.00 89.12 115 VAL A O 1
ATOM 903 N N . SER A 1 116 ? 8.392 2.477 -3.149 1.00 87.56 116 SER A N 1
ATOM 904 C CA . SER A 1 116 ? 8.836 3.852 -3.383 1.00 87.56 116 SER A CA 1
ATOM 905 C C . SER A 1 116 ? 8.096 4.812 -2.461 1.00 87.56 116 SER A C 1
ATOM 907 O O . SER A 1 116 ? 6.873 4.756 -2.367 1.00 87.56 116 SER A O 1
ATOM 909 N N . HIS A 1 117 ? 8.827 5.715 -1.805 1.00 86.75 117 HIS A N 1
ATOM 910 C CA . HIS A 1 117 ? 8.259 6.841 -1.049 1.00 86.75 117 HIS A CA 1
ATOM 911 C C . HIS A 1 117 ? 7.898 8.034 -1.941 1.00 86.75 117 HIS A C 1
ATOM 913 O O . HIS A 1 117 ? 7.192 8.944 -1.510 1.00 86.75 117 HIS A O 1
ATOM 919 N N . ASN A 1 118 ? 8.398 8.054 -3.178 1.00 79.62 118 ASN A N 1
ATOM 920 C CA . ASN A 1 118 ? 8.177 9.165 -4.082 1.00 79.62 118 ASN A CA 1
ATOM 921 C C . ASN A 1 118 ? 6.843 8.977 -4.811 1.00 79.62 118 ASN A C 1
ATOM 923 O O . ASN A 1 118 ? 6.690 8.058 -5.615 1.00 79.62 118 ASN A O 1
ATOM 927 N N . SER A 1 119 ? 5.882 9.867 -4.558 1.00 70.25 119 SER A N 1
ATOM 928 C CA . SER A 1 119 ? 4.613 9.883 -5.292 1.00 70.25 119 SER A CA 1
ATOM 929 C C . SER A 1 119 ? 4.805 10.202 -6.776 1.00 70.25 119 SER A C 1
ATOM 931 O O . SER A 1 119 ? 4.047 9.707 -7.598 1.00 70.25 119 SER A O 1
ATOM 933 N N . GLY A 1 120 ? 5.833 10.981 -7.124 1.00 68.69 120 GLY A N 1
ATOM 934 C CA . GLY A 1 120 ? 6.220 11.288 -8.502 1.00 68.69 120 GLY A CA 1
ATOM 935 C C . GLY A 1 120 ? 7.155 10.255 -9.134 1.00 68.69 120 GLY A C 1
ATOM 936 O O . GLY A 1 120 ? 7.590 10.458 -10.256 1.00 68.69 120 GLY A O 1
ATOM 937 N N . TYR A 1 121 ? 7.495 9.165 -8.437 1.00 70.62 121 TYR A N 1
ATOM 938 C CA . TYR A 1 121 ? 8.170 8.008 -9.034 1.00 70.62 121 TYR A CA 1
ATOM 939 C C . TYR A 1 121 ? 7.536 6.704 -8.506 1.00 70.62 121 TYR A C 1
ATOM 941 O O . TYR A 1 121 ? 8.117 6.007 -7.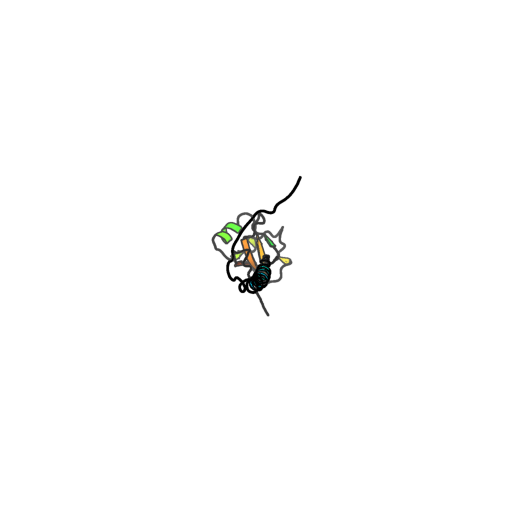665 1.00 70.62 121 TYR A O 1
ATOM 949 N N . PRO A 1 122 ? 6.291 6.406 -8.918 1.00 67.62 122 PRO A N 1
ATOM 950 C CA . PRO A 1 122 ? 5.627 5.132 -8.702 1.00 67.62 122 PRO A CA 1
ATOM 951 C C . PRO A 1 122 ? 6.510 3.965 -9.126 1.00 67.62 122 PRO A C 1
ATOM 953 O O . PRO A 1 122 ? 7.172 3.986 -10.165 1.00 67.62 122 PRO A O 1
ATOM 956 N N . PHE A 1 123 ? 6.449 2.885 -8.362 1.00 71.19 123 PHE A N 1
ATOM 957 C CA . PHE A 1 123 ? 6.997 1.633 -8.842 1.00 71.19 123 PHE A CA 1
ATOM 958 C C . PHE A 1 123 ? 6.073 1.046 -9.916 1.00 71.19 123 PHE A C 1
ATOM 960 O O . PHE A 1 123 ? 5.032 0.462 -9.611 1.00 71.19 123 PHE A O 1
ATOM 967 N N . THR A 1 124 ? 6.456 1.193 -11.181 1.00 63.22 124 THR A N 1
ATOM 968 C CA . THR A 1 124 ? 5.854 0.439 -12.280 1.00 63.22 124 THR A CA 1
ATOM 969 C C . THR A 1 124 ? 6.518 -0.933 -12.319 1.00 63.22 124 THR A C 1
ATOM 971 O O . THR A 1 124 ? 7.662 -1.088 -12.745 1.00 63.22 124 THR A O 1
ATOM 974 N N . LYS A 1 125 ? 5.803 -1.956 -11.845 1.00 57.03 125 LYS A N 1
ATOM 975 C CA . LYS A 1 125 ? 6.172 -3.341 -12.133 1.00 57.03 125 LYS A CA 1
ATOM 976 C C . LYS A 1 125 ? 5.717 -3.630 -13.565 1.00 57.03 125 LYS A C 1
ATOM 978 O O . LYS A 1 125 ? 4.571 -4.019 -13.767 1.00 57.03 125 LYS A O 1
ATOM 983 N N . ILE A 1 126 ? 6.582 -3.403 -14.555 1.00 52.19 126 ILE A N 1
ATOM 984 C CA . ILE A 1 126 ? 6.401 -4.025 -15.874 1.00 52.19 126 ILE A CA 1
ATOM 985 C C . ILE A 1 126 ? 6.679 -5.507 -15.642 1.00 52.19 126 ILE A C 1
ATOM 987 O O . ILE A 1 126 ? 7.830 -5.902 -15.464 1.00 52.19 126 ILE A O 1
ATOM 991 N N . VAL A 1 127 ? 5.630 -6.312 -15.513 1.00 43.97 127 VAL A N 1
ATOM 992 C CA . VAL A 1 127 ? 5.767 -7.766 -15.622 1.00 43.97 127 VAL A CA 1
ATOM 993 C C . VAL A 1 127 ? 5.275 -8.116 -17.025 1.00 43.97 127 VAL A C 1
ATOM 995 O O . VAL A 1 127 ? 4.172 -7.671 -17.349 1.00 43.97 127 VAL A O 1
ATOM 998 N N . PRO A 1 128 ? 6.089 -8.792 -17.855 1.00 39.38 128 PRO A N 1
ATOM 999 C CA . PRO A 1 128 ? 5.678 -9.247 -19.182 1.00 39.38 128 PRO A CA 1
ATOM 1000 C C . PRO A 1 128 ? 4.506 -10.233 -19.121 1.00 39.38 128 PRO A C 1
ATOM 1002 O O . PRO A 1 128 ? 4.344 -10.902 -18.072 1.00 39.38 128 PRO A O 1
#

Sequence (128 aa):
MSQTINDNHDCLCGKASVFWLMLCTDLMIFALESLYLMPTLPFAAPEFVPLRLRKNEARQLRAGHLRVYSNEMDTTVTPMRNFTPGRPVTIQSSHGKTIGTGHVNPHTLLCARLVSHNSGYPFTKIVP

InterPro domains:
  IPR015947 PUA-like superfamily [SSF88697] (51-119)
  IPR036974 PUA domain superfamily [G3DSA:2.30.130.10] (50-119)
  IPR041532 RlmI-like, PUA domain [PF17785] (51-116)

Radius of gyration: 34.14 Å; chains: 1; bounding box: 42×98×70 Å